Protein AF-A0A356ND55-F1 (afdb_monomer_lite)

Foldseek 3Di:
DQVLLVVLLVQQLVVLQVVLFKAKWDQDQQHTHFFPDDPHHHGPSDDGCCVVAPQKGKDWPWPGIWMQGSNSWTDHTWTKIWIDGPPDPWIKIWTQDPGRRDIDIATQDPVVRDGDHDPPDD

Secondary structure (DSSP, 8-state):
-HHHHHHHHHHHHHHHHHHT--EEEEEETTEEE--SS-SSPBPTT-EE-TTTSTTEEEEE---S-EEE-TTS-EEE--EEEEEEETT-SPPEEEEEETTTTEEEEEEEETTTTEEE--S---

Structure (mmCIF, N/CA/C/O backbone):
data_AF-A0A356ND55-F1
#
_entry.id   AF-A0A356ND55-F1
#
loop_
_atom_site.group_PDB
_atom_site.id
_atom_site.type_symbol
_atom_site.label_atom_id
_atom_site.label_alt_id
_atom_site.label_comp_id
_atom_site.label_asym_id
_atom_site.label_entity_id
_atom_site.label_seq_id
_atom_site.pdbx_PDB_ins_code
_atom_site.Cartn_x
_atom_site.Cartn_y
_atom_site.Cartn_z
_atom_site.occupancy
_atom_site.B_iso_or_equiv
_atom_site.auth_seq_id
_atom_site.auth_comp_id
_atom_site.auth_asym_id
_atom_site.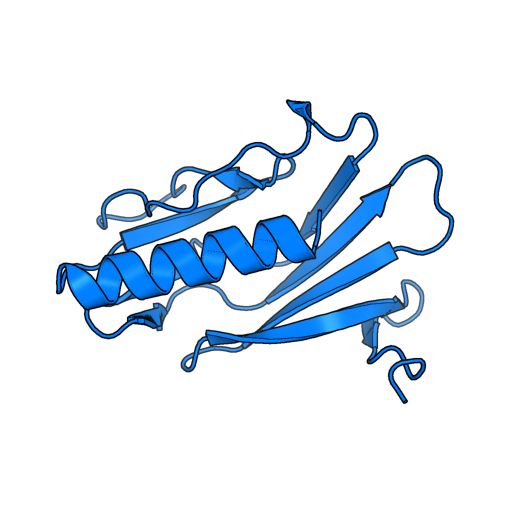auth_atom_id
_atom_site.pdbx_PDB_model_num
ATOM 1 N N . ALA A 1 1 ? -8.833 8.233 1.888 1.00 86.19 1 ALA A N 1
ATOM 2 C CA . ALA A 1 1 ? -7.604 7.495 2.247 1.00 86.19 1 ALA A CA 1
ATOM 3 C C . ALA A 1 1 ? -7.523 6.115 1.589 1.00 86.19 1 ALA A C 1
ATOM 5 O O . ALA A 1 1 ? -6.683 5.968 0.718 1.00 86.19 1 ALA A O 1
ATOM 6 N N . VAL A 1 2 ? -8.397 5.138 1.897 1.00 89.00 2 VAL A N 1
ATOM 7 C CA . VAL A 1 2 ? -8.351 3.793 1.258 1.00 89.00 2 VAL A CA 1
ATOM 8 C C . VAL A 1 2 ? -8.359 3.865 -0.270 1.00 89.00 2 VAL A C 1
ATOM 10 O O . VAL A 1 2 ? -7.497 3.290 -0.921 1.00 89.00 2 VAL A O 1
ATOM 13 N N . GLN A 1 3 ? -9.285 4.631 -0.846 1.00 88.94 3 GLN A N 1
ATOM 14 C CA . GLN A 1 3 ? -9.363 4.809 -2.298 1.00 88.94 3 GLN A CA 1
ATOM 15 C C . GLN A 1 3 ? -8.109 5.484 -2.878 1.00 88.94 3 GLN A C 1
ATOM 17 O O . GLN A 1 3 ? -7.694 5.164 -3.984 1.00 88.94 3 GLN A O 1
ATOM 22 N N . SER A 1 4 ? -7.471 6.379 -2.121 1.00 91.44 4 SER A N 1
ATOM 23 C CA . SER A 1 4 ? -6.226 7.047 -2.519 1.00 91.44 4 SER A CA 1
ATOM 24 C C . SER A 1 4 ? -5.038 6.082 -2.508 1.00 91.44 4 SER A C 1
ATOM 26 O O . SER A 1 4 ? -4.228 6.118 -3.427 1.00 91.44 4 SER A O 1
ATOM 28 N N . LEU A 1 5 ? -4.963 5.192 -1.510 1.00 91.62 5 LEU A N 1
ATOM 29 C CA . LEU A 1 5 ? -3.980 4.106 -1.475 1.00 91.62 5 LEU A CA 1
ATOM 30 C C . LEU A 1 5 ? -4.194 3.147 -2.647 1.00 91.62 5 LEU A C 1
ATOM 32 O O . LEU A 1 5 ? -3.243 2.823 -3.351 1.00 91.62 5 LEU A O 1
ATOM 36 N N . PHE A 1 6 ? -5.439 2.740 -2.905 1.00 90.69 6 PHE A N 1
ATOM 37 C CA . PHE A 1 6 ? -5.740 1.887 -4.052 1.00 90.69 6 PHE A CA 1
ATOM 38 C C . PHE A 1 6 ? -5.330 2.542 -5.371 1.00 90.69 6 PHE A C 1
ATOM 40 O O . PHE A 1 6 ? -4.650 1.932 -6.189 1.00 90.69 6 PHE A O 1
ATOM 47 N N . HIS A 1 7 ? -5.680 3.816 -5.544 1.00 92.38 7 HIS A N 1
ATOM 48 C CA . HIS A 1 7 ? -5.317 4.574 -6.729 1.00 92.38 7 HIS A CA 1
ATOM 49 C C . HIS A 1 7 ? -3.796 4.666 -6.921 1.00 92.38 7 HIS A C 1
ATOM 51 O O . HIS A 1 7 ? -3.317 4.432 -8.025 1.00 92.38 7 HIS A O 1
ATOM 57 N N . GLY A 1 8 ? -3.026 4.944 -5.862 1.00 93.38 8 GLY A N 1
ATOM 58 C CA . GLY A 1 8 ? -1.559 4.957 -5.934 1.00 93.38 8 GLY A CA 1
ATOM 59 C C . GLY A 1 8 ? -0.977 3.606 -6.363 1.00 93.38 8 GLY A C 1
ATOM 60 O O . GLY A 1 8 ? -0.057 3.555 -7.183 1.00 93.38 8 GLY A O 1
ATOM 61 N N . LEU A 1 9 ? -1.563 2.504 -5.892 1.00 92.25 9 LEU A N 1
ATOM 62 C CA . LEU A 1 9 ? -1.160 1.162 -6.302 1.00 92.25 9 LEU A CA 1
ATOM 63 C C . LEU A 1 9 ? -1.434 0.918 -7.798 1.00 92.25 9 LEU A C 1
ATOM 65 O O . LEU A 1 9 ? -0.541 0.490 -8.524 1.00 92.25 9 LEU A O 1
ATOM 69 N N . GLU A 1 10 ? -2.633 1.251 -8.283 1.00 92.81 10 GLU A N 1
ATOM 70 C CA . GLU A 1 10 ? -3.017 1.050 -9.690 1.00 92.81 10 GLU A CA 1
ATOM 71 C C . GLU A 1 10 ? -2.265 1.974 -10.661 1.00 92.81 10 GLU A C 1
ATOM 73 O O . GLU A 1 10 ? -1.891 1.555 -11.760 1.00 92.81 10 GLU A O 1
ATOM 78 N N . VAL A 1 11 ? -1.971 3.213 -10.253 1.00 95.31 11 VAL A N 1
ATOM 79 C CA . VAL A 1 11 ? -1.103 4.130 -11.013 1.00 95.31 11 VAL A CA 1
ATOM 80 C C . VAL A 1 11 ? 0.301 3.552 -11.145 1.00 95.31 11 VAL A C 1
ATOM 82 O O . VAL A 1 11 ? 0.889 3.591 -12.225 1.00 95.31 11 VAL A O 1
ATOM 85 N N . SER A 1 12 ? 0.837 2.990 -10.063 1.00 94.94 12 SER A N 1
ATOM 86 C CA . SER A 1 12 ? 2.156 2.354 -10.058 1.00 94.94 12 SER A CA 1
ATOM 87 C C . SER A 1 12 ? 2.180 1.111 -10.946 1.00 94.94 12 SER A C 1
ATOM 89 O O . SER A 1 12 ? 3.074 0.967 -11.780 1.00 94.94 12 SER A O 1
ATOM 91 N N . ARG A 1 13 ? 1.144 0.270 -10.845 1.00 93.50 13 ARG A N 1
ATOM 92 C CA . ARG A 1 13 ? 0.946 -0.915 -11.686 1.00 93.50 13 ARG A CA 1
ATOM 93 C C . ARG A 1 13 ? 0.922 -0.571 -13.170 1.00 93.50 13 ARG A C 1
ATOM 95 O O . ARG A 1 13 ? 1.679 -1.139 -13.956 1.00 93.50 13 ARG A O 1
ATOM 102 N N . SER A 1 14 ? 0.073 0.384 -13.535 1.00 94.62 14 SER A N 1
ATOM 103 C CA . SER A 1 14 ? -0.082 0.844 -14.914 1.00 94.62 14 SER A CA 1
ATOM 104 C C . SER A 1 14 ? 1.206 1.486 -15.430 1.00 94.62 14 SER A C 1
ATOM 106 O O . SER A 1 14 ? 1.606 1.241 -16.564 1.00 94.62 14 SER A O 1
ATOM 108 N N . GLY A 1 15 ? 1.893 2.265 -14.588 1.00 95.50 15 GLY A N 1
ATOM 109 C CA . GLY A 1 15 ? 3.164 2.902 -14.923 1.00 95.50 15 GLY A CA 1
ATOM 110 C C . GLY A 1 15 ? 4.297 1.906 -15.181 1.00 95.50 15 GLY A C 1
ATOM 111 O O . GLY A 1 15 ? 5.035 2.076 -16.152 1.00 95.50 15 GLY A O 1
ATOM 112 N N . ALA A 1 16 ? 4.423 0.864 -14.354 1.00 95.00 16 ALA A N 1
ATOM 113 C CA . ALA A 1 16 ? 5.412 -0.199 -14.535 1.00 95.00 16 ALA A CA 1
ATOM 114 C C . ALA A 1 16 ? 5.168 -0.976 -15.838 1.00 95.00 16 ALA A C 1
ATOM 116 O O . ALA A 1 16 ? 6.089 -1.146 -16.642 1.00 95.00 16 ALA A O 1
ATOM 117 N N . ALA A 1 17 ? 3.907 -1.354 -16.086 1.00 94.50 17 ALA A N 1
ATOM 118 C CA . ALA A 1 17 ? 3.495 -2.054 -17.300 1.00 94.50 17 ALA A CA 1
ATOM 119 C C . ALA A 1 17 ? 3.727 -1.217 -18.567 1.00 94.50 17 ALA A C 1
ATOM 121 O O . ALA A 1 17 ? 4.334 -1.691 -19.523 1.00 94.50 17 ALA A O 1
ATOM 122 N N . ALA A 1 18 ? 3.316 0.055 -18.559 1.00 95.06 18 ALA A N 1
ATOM 123 C CA . ALA A 1 18 ? 3.478 0.949 -19.705 1.00 95.06 18 ALA A CA 1
ATOM 124 C C . ALA A 1 18 ? 4.952 1.216 -20.052 1.00 95.06 18 ALA A C 1
ATOM 126 O O . ALA A 1 18 ? 5.294 1.382 -21.220 1.00 95.06 18 ALA A O 1
ATOM 127 N N . LYS A 1 19 ? 5.835 1.259 -19.046 1.00 95.25 19 LYS A N 1
ATOM 128 C CA . LYS A 1 19 ? 7.278 1.478 -19.238 1.00 95.25 19 LYS A CA 1
ATOM 129 C C . LYS A 1 19 ? 8.058 0.187 -19.490 1.00 95.25 19 LYS A C 1
ATOM 131 O O . LYS A 1 19 ? 9.241 0.275 -19.815 1.00 95.25 19 LYS A O 1
ATOM 136 N N . GLY A 1 20 ? 7.448 -0.982 -19.282 1.00 95.94 20 GLY A N 1
ATOM 137 C CA . GLY A 1 20 ? 8.139 -2.272 -19.291 1.00 95.94 20 GLY A CA 1
ATOM 138 C C . GLY A 1 20 ? 9.276 -2.347 -18.265 1.00 95.94 20 GLY A C 1
ATOM 139 O O . GLY A 1 20 ? 10.285 -3.003 -18.514 1.00 95.94 20 GLY A O 1
ATOM 140 N N . LYS A 1 21 ? 9.157 -1.637 -17.134 1.00 95.94 21 LYS A N 1
ATOM 141 C CA . LYS A 1 21 ? 10.198 -1.545 -16.097 1.00 95.94 21 LYS A CA 1
ATOM 142 C C . LYS A 1 21 ? 9.597 -1.783 -14.721 1.00 95.94 21 LYS A C 1
ATOM 144 O O . LYS A 1 21 ? 8.533 -1.249 -14.422 1.00 95.94 21 LYS A O 1
ATOM 149 N N . ALA A 1 22 ? 10.303 -2.553 -13.897 1.00 95.62 22 ALA A N 1
ATOM 150 C CA . ALA A 1 22 ? 9.903 -2.773 -12.517 1.00 95.62 22 ALA A CA 1
ATOM 151 C C . ALA A 1 22 ? 10.008 -1.484 -11.687 1.00 95.62 22 ALA A C 1
ATOM 153 O O . ALA A 1 22 ? 10.819 -0.604 -11.993 1.00 95.62 22 ALA A O 1
ATOM 154 N N . CYS A 1 23 ? 9.197 -1.387 -10.641 1.00 96.44 23 CYS A N 1
ATOM 155 C CA . CYS A 1 23 ? 9.293 -0.350 -9.622 1.00 96.44 23 CYS A CA 1
ATOM 156 C C . CYS A 1 23 ? 8.949 -0.924 -8.245 1.00 96.44 23 CYS A C 1
ATOM 158 O O . CYS A 1 23 ? 8.347 -1.994 -8.155 1.00 96.44 23 CYS A O 1
ATOM 160 N N . ALA A 1 24 ? 9.310 -0.216 -7.180 1.00 95.81 24 ALA A N 1
ATOM 161 C CA . ALA A 1 24 ? 8.957 -0.588 -5.818 1.00 95.81 24 ALA A CA 1
ATOM 162 C C . ALA A 1 24 ? 8.389 0.589 -5.020 1.00 95.81 24 ALA A C 1
ATOM 164 O O . ALA A 1 24 ? 8.610 1.761 -5.341 1.00 95.81 24 ALA A O 1
ATOM 165 N N . MET A 1 25 ? 7.630 0.258 -3.980 1.00 95.12 25 MET A N 1
ATOM 166 C CA . MET A 1 25 ? 7.052 1.216 -3.044 1.00 95.12 25 MET A CA 1
ATOM 167 C C . MET A 1 25 ? 6.852 0.577 -1.670 1.00 95.12 25 MET A C 1
ATOM 169 O O . MET A 1 25 ? 6.462 -0.588 -1.571 1.00 95.12 25 MET A O 1
ATOM 173 N N . ALA A 1 26 ? 7.064 1.356 -0.614 1.00 94.44 26 ALA A N 1
ATOM 174 C CA . ALA A 1 26 ? 6.787 0.935 0.752 1.00 94.44 26 ALA A CA 1
ATOM 175 C C . ALA A 1 26 ? 5.470 1.535 1.234 1.00 94.44 26 ALA A C 1
ATOM 177 O O . ALA A 1 26 ? 5.104 2.656 0.869 1.00 94.44 26 ALA A O 1
ATOM 178 N N . LEU A 1 27 ? 4.764 0.810 2.098 1.00 92.88 27 LEU A N 1
ATOM 179 C CA . LEU A 1 27 ? 3.655 1.397 2.832 1.00 92.88 27 LEU A CA 1
ATOM 180 C C . LEU A 1 27 ? 4.164 1.976 4.150 1.00 92.88 27 LEU A C 1
ATOM 182 O O . LEU A 1 27 ? 4.706 1.258 4.987 1.00 92.88 27 LEU A O 1
ATOM 186 N N . THR A 1 28 ? 3.943 3.268 4.345 1.00 92.44 28 THR A N 1
ATOM 187 C CA . THR A 1 28 ? 4.342 4.014 5.537 1.00 92.44 28 THR A CA 1
ATOM 188 C C . THR A 1 28 ? 3.103 4.459 6.326 1.00 92.44 28 THR A C 1
ATOM 190 O O . THR A 1 28 ? 1.977 4.400 5.817 1.00 92.44 28 THR A O 1
ATOM 193 N N . PRO A 1 29 ? 3.274 4.980 7.556 1.00 91.81 29 PRO A N 1
ATOM 194 C CA . PRO A 1 29 ? 2.174 5.597 8.297 1.00 91.81 29 PRO A CA 1
ATOM 195 C C . PRO A 1 29 ? 1.524 6.792 7.582 1.00 91.81 29 PRO A C 1
ATOM 197 O O . PRO A 1 29 ? 0.395 7.152 7.918 1.00 91.81 29 PRO A O 1
ATOM 200 N N . SER A 1 30 ? 2.209 7.408 6.608 1.00 91.56 30 SER A N 1
ATOM 201 C CA . SER A 1 30 ? 1.693 8.549 5.849 1.00 91.56 30 SER A CA 1
ATOM 202 C C . SER A 1 30 ? 1.051 8.176 4.511 1.00 91.56 30 SER A C 1
ATOM 204 O O . SER A 1 30 ? 0.261 8.954 3.973 1.00 91.56 30 SER A O 1
ATOM 206 N N . GLY A 1 31 ? 1.318 6.980 3.989 1.00 93.19 31 GLY A N 1
ATOM 207 C CA . GLY A 1 31 ? 0.758 6.492 2.735 1.00 93.19 31 GLY A CA 1
ATOM 208 C C . GLY A 1 31 ? 1.759 5.649 1.960 1.00 93.19 31 GLY A C 1
ATOM 209 O O . GLY A 1 31 ? 2.617 4.988 2.536 1.00 93.19 31 GLY A O 1
ATOM 210 N N . TRP A 1 32 ? 1.644 5.661 0.636 1.00 94.38 32 TRP A N 1
ATOM 211 C CA . TRP A 1 32 ? 2.660 5.054 -0.216 1.00 94.38 32 TRP A CA 1
ATOM 212 C C . TRP A 1 32 ? 3.895 5.945 -0.252 1.00 94.38 32 TRP A C 1
ATOM 214 O O . TRP A 1 32 ? 3.773 7.126 -0.580 1.00 94.38 32 TRP A O 1
ATOM 224 N N . GLY A 1 33 ? 5.049 5.368 0.071 1.00 94.75 33 GLY A N 1
ATOM 225 C CA . GLY A 1 33 ? 6.350 6.021 0.179 1.00 94.75 33 GLY A CA 1
ATOM 226 C C . GLY A 1 33 ? 7.428 5.345 -0.666 1.00 94.75 33 GLY A C 1
ATOM 227 O O . GLY A 1 33 ? 7.203 4.302 -1.289 1.00 94.75 33 GLY A O 1
ATOM 228 N N . GLU A 1 34 ? 8.612 5.953 -0.668 1.00 94.81 34 GLU A N 1
ATOM 229 C CA . GLU A 1 34 ? 9.812 5.355 -1.257 1.00 94.81 34 GLU A CA 1
ATOM 230 C C . GLU A 1 34 ? 10.066 3.947 -0.687 1.00 94.81 34 GLU A C 1
ATOM 232 O O . GLU A 1 34 ? 9.754 3.704 0.482 1.00 94.81 34 GLU A O 1
ATOM 237 N N . PRO A 1 35 ? 10.577 3.011 -1.506 1.00 94.38 35 PRO A N 1
ATOM 238 C CA . PRO A 1 35 ? 10.929 1.675 -1.037 1.00 94.38 35 PRO A CA 1
ATOM 239 C C . PRO A 1 35 ? 11.985 1.734 0.074 1.00 94.38 35 PRO A C 1
ATOM 241 O O . PRO A 1 35 ? 12.884 2.574 0.037 1.00 94.38 35 PRO A O 1
ATOM 244 N N . LEU A 1 36 ? 11.874 0.839 1.055 1.00 90.00 36 LEU A N 1
ATOM 245 C CA . LEU A 1 36 ? 12.809 0.749 2.177 1.00 90.00 36 LEU A CA 1
ATOM 246 C C . LEU A 1 36 ? 14.092 0.005 1.795 1.00 90.00 36 LEU A C 1
ATOM 248 O O . LEU A 1 36 ? 15.172 0.392 2.234 1.00 90.00 36 LEU A O 1
ATOM 252 N N . ASP A 1 37 ? 13.969 -1.066 1.012 1.00 87.81 37 ASP A N 1
ATOM 253 C CA . ASP A 1 37 ? 15.071 -1.956 0.646 1.00 87.81 37 ASP A CA 1
ATOM 254 C C . ASP A 1 37 ? 14.757 -2.670 -0.678 1.00 87.81 37 ASP A C 1
ATOM 256 O O . ASP A 1 37 ? 14.396 -3.848 -0.723 1.00 87.81 37 ASP A O 1
ATOM 260 N N . SER A 1 38 ? 14.856 -1.927 -1.783 1.00 89.88 38 SER A N 1
ATOM 261 C CA . SER A 1 38 ? 14.672 -2.467 -3.130 1.00 89.88 38 SER A CA 1
ATOM 262 C C . SER A 1 38 ? 15.661 -1.854 -4.119 1.00 89.88 38 SER A C 1
ATOM 264 O O . SER A 1 38 ? 15.907 -0.649 -4.126 1.00 89.88 38 SER A O 1
ATOM 266 N N . ALA A 1 39 ? 16.165 -2.690 -5.029 1.00 90.19 39 ALA A N 1
ATOM 267 C CA . ALA A 1 39 ? 16.983 -2.259 -6.164 1.00 90.19 39 ALA A CA 1
ATOM 268 C C . ALA A 1 39 ? 16.155 -1.641 -7.311 1.00 90.19 39 ALA A C 1
ATOM 270 O O . ALA A 1 39 ? 16.709 -1.004 -8.209 1.00 90.19 39 ALA A O 1
ATOM 271 N N . SER A 1 40 ? 14.835 -1.846 -7.309 1.00 93.12 40 SER A N 1
ATOM 272 C CA . SER A 1 40 ? 13.920 -1.246 -8.282 1.00 93.12 40 SER A CA 1
ATOM 273 C C . SER A 1 40 ? 13.669 0.233 -7.965 1.00 93.12 40 SER A C 1
ATOM 275 O O . SER A 1 40 ? 13.584 0.598 -6.791 1.00 93.12 40 SER A O 1
ATOM 277 N N . PRO A 1 41 ? 13.489 1.090 -8.987 1.00 94.88 41 PRO A N 1
ATOM 278 C CA . PRO A 1 41 ? 13.199 2.506 -8.782 1.00 94.88 41 PRO A CA 1
ATOM 279 C C . PRO A 1 41 ? 11.847 2.721 -8.093 1.00 94.88 41 PRO A C 1
ATOM 281 O O . PRO A 1 41 ? 10.941 1.894 -8.198 1.00 94.88 41 PRO A O 1
ATOM 284 N N . THR A 1 42 ? 11.677 3.880 -7.459 1.00 96.56 42 THR A N 1
ATOM 285 C CA . THR A 1 42 ? 10.414 4.283 -6.832 1.00 96.56 42 THR A CA 1
ATOM 286 C C . THR A 1 42 ? 9.258 4.305 -7.837 1.00 96.56 42 THR A C 1
ATOM 288 O O . THR A 1 42 ? 9.376 4.834 -8.948 1.00 96.56 42 THR A O 1
ATOM 291 N N . CYS A 1 43 ? 8.116 3.737 -7.449 1.00 96.25 43 CYS A N 1
ATOM 292 C CA . CYS A 1 43 ? 6.908 3.754 -8.267 1.00 96.25 43 CYS A CA 1
ATOM 293 C C . CYS A 1 43 ? 6.293 5.158 -8.415 1.00 96.25 43 CYS A C 1
ATOM 295 O O . CYS A 1 43 ? 6.493 6.047 -7.599 1.00 96.25 43 CYS A O 1
ATOM 297 N N . SER A 1 44 ? 5.480 5.375 -9.451 1.00 92.69 44 SER A N 1
ATOM 298 C CA . SER A 1 44 ? 4.868 6.687 -9.723 1.00 92.69 44 SER A CA 1
ATOM 299 C C . SER A 1 44 ? 3.687 7.052 -8.817 1.00 92.69 44 SER A C 1
ATOM 301 O O . SER A 1 44 ? 3.261 8.202 -8.821 1.00 92.69 44 SER A O 1
ATOM 303 N N . GLY A 1 45 ? 3.123 6.099 -8.073 1.00 92.19 45 GLY A N 1
ATOM 304 C CA . GLY A 1 45 ? 1.944 6.311 -7.229 1.00 92.19 45 GLY A CA 1
ATOM 305 C C . GLY A 1 45 ? 2.234 6.651 -5.766 1.00 92.19 45 GLY A C 1
ATOM 306 O O . GLY A 1 45 ? 1.358 6.439 -4.926 1.00 92.19 45 GLY A O 1
ATOM 307 N N . ILE A 1 46 ? 3.437 7.143 -5.451 1.00 93.50 46 ILE A N 1
ATOM 308 C CA . ILE A 1 46 ? 3.792 7.640 -4.113 1.00 93.50 46 ILE A CA 1
ATOM 309 C C . ILE A 1 46 ? 2.945 8.859 -3.767 1.00 93.50 46 ILE A C 1
ATOM 311 O O . ILE A 1 46 ? 2.781 9.770 -4.582 1.00 93.50 46 ILE A O 1
ATOM 315 N N . ARG A 1 47 ? 2.405 8.884 -2.545 1.00 92.38 47 ARG A N 1
ATOM 316 C CA . ARG A 1 47 ? 1.612 10.010 -2.057 1.00 92.38 47 ARG A CA 1
ATOM 317 C C . ARG A 1 47 ? 1.497 10.001 -0.539 1.00 92.38 47 ARG A C 1
ATOM 319 O O . ARG A 1 47 ? 0.974 9.048 0.038 1.00 92.38 47 ARG A O 1
ATOM 326 N N . ASP A 1 48 ? 1.867 11.124 0.068 1.00 91.06 48 ASP A N 1
ATOM 327 C CA . ASP A 1 48 ? 1.538 11.428 1.458 1.00 91.06 48 ASP A CA 1
ATOM 328 C C . ASP A 1 48 ? 0.057 11.824 1.567 1.00 91.06 48 ASP A C 1
ATOM 330 O O . ASP A 1 48 ? -0.414 12.772 0.929 1.00 91.06 48 ASP A O 1
ATOM 334 N N . LEU A 1 49 ? -0.699 11.062 2.352 1.00 89.88 49 LEU A N 1
ATOM 335 C CA . LEU A 1 49 ? -2.121 11.278 2.591 1.00 89.88 49 LEU A CA 1
ATOM 336 C C . LEU A 1 49 ? -2.391 12.107 3.850 1.00 89.88 49 LEU A C 1
ATOM 338 O O . LEU A 1 49 ? -3.475 12.684 3.962 1.00 89.88 49 LEU A O 1
ATOM 342 N N . THR A 1 50 ? -1.429 12.207 4.770 1.00 86.19 50 THR A N 1
ATOM 343 C CA . THR A 1 50 ? -1.586 12.907 6.056 1.00 86.19 50 THR A CA 1
ATOM 344 C C . THR A 1 50 ? -1.694 14.414 5.876 1.00 86.19 50 THR A C 1
ATOM 346 O O . THR A 1 50 ? -2.485 15.052 6.568 1.00 86.19 50 THR A O 1
ATOM 349 N N . ALA A 1 51 ? -1.016 14.966 4.865 1.00 84.25 51 ALA A N 1
ATOM 350 C CA . ALA A 1 51 ? -1.122 16.376 4.493 1.00 84.25 51 ALA A CA 1
ATOM 351 C C . ALA A 1 51 ? -2.558 16.794 4.119 1.00 84.25 51 ALA A C 1
ATOM 353 O O . ALA A 1 51 ? -2.962 17.931 4.345 1.00 84.25 51 ALA A O 1
ATOM 354 N N . THR A 1 52 ? -3.343 15.869 3.558 1.00 82.75 52 THR A N 1
ATOM 355 C CA . THR A 1 52 ? -4.726 16.126 3.114 1.00 82.75 52 THR A CA 1
ATOM 356 C C . THR A 1 52 ? -5.796 15.576 4.056 1.00 82.75 52 THR A C 1
ATOM 358 O O . THR A 1 52 ? -6.977 15.855 3.864 1.00 82.75 52 THR A O 1
ATOM 361 N N . ALA A 1 53 ? -5.406 14.781 5.054 1.00 85.00 53 ALA A N 1
ATOM 362 C CA . ALA A 1 53 ? -6.313 14.142 6.003 1.00 85.00 53 ALA A CA 1
ATOM 363 C C . ALA A 1 53 ? -5.694 14.127 7.415 1.00 85.00 53 ALA A C 1
ATOM 365 O O . ALA A 1 53 ? -5.166 13.100 7.855 1.00 85.00 53 ALA A O 1
ATOM 366 N N . PRO A 1 54 ? -5.742 15.259 8.141 1.00 85.75 54 PRO A N 1
ATOM 367 C CA . PRO A 1 54 ? -5.234 15.339 9.507 1.00 85.75 54 PRO A CA 1
ATOM 368 C C . PRO A 1 54 ? -5.972 14.362 10.428 1.00 85.75 54 PRO A C 1
ATOM 370 O O . PRO A 1 54 ? -7.194 14.380 10.488 1.00 85.75 54 PRO A O 1
ATOM 373 N N . GLY A 1 55 ? -5.242 13.535 11.181 1.00 88.56 55 GLY A N 1
ATOM 374 C CA . GLY A 1 55 ? -5.841 12.510 12.048 1.00 88.56 55 GLY A CA 1
ATOM 375 C C . GLY A 1 55 ? -6.059 11.152 11.374 1.00 88.56 55 GLY A C 1
ATOM 376 O O . GLY A 1 55 ? -6.581 10.238 12.018 1.00 88.56 55 GLY A O 1
ATOM 377 N N . LEU A 1 56 ? -5.632 10.999 10.115 1.00 92.88 56 LEU A N 1
ATOM 378 C CA . LEU A 1 56 ? -5.496 9.709 9.445 1.00 92.88 56 LEU A CA 1
ATOM 379 C C . LEU A 1 56 ? -4.469 8.828 10.170 1.00 92.88 56 LEU A C 1
ATOM 381 O O . LEU A 1 56 ? -3.384 9.284 10.523 1.00 92.88 56 LEU A O 1
ATOM 385 N N . ARG A 1 57 ? -4.805 7.550 10.351 1.00 93.44 57 ARG A N 1
ATOM 386 C CA . ARG A 1 57 ? -3.890 6.517 10.840 1.00 93.44 57 ARG A CA 1
ATOM 387 C C . ARG A 1 57 ? -3.836 5.385 9.830 1.00 93.44 57 ARG A C 1
ATOM 389 O O . ARG A 1 57 ? -4.877 4.849 9.455 1.00 93.44 57 ARG A O 1
ATOM 396 N N . ILE A 1 58 ? -2.630 5.032 9.406 1.00 93.62 58 ILE A N 1
ATOM 397 C CA . ILE A 1 58 ? -2.380 3.897 8.522 1.00 93.62 58 ILE A CA 1
ATOM 398 C C . ILE A 1 58 ? -1.497 2.919 9.283 1.00 93.62 58 ILE A C 1
ATOM 400 O O . ILE A 1 58 ? -0.426 3.290 9.763 1.00 93.62 58 ILE A O 1
ATOM 404 N N . THR A 1 59 ? -1.950 1.678 9.406 1.00 92.81 59 THR A N 1
ATOM 405 C CA . THR A 1 59 ? -1.168 0.580 9.979 1.00 92.81 59 THR A CA 1
ATOM 406 C C . THR A 1 59 ? -1.169 -0.597 9.016 1.00 92.81 59 THR A C 1
ATOM 408 O O . THR A 1 59 ? -2.045 -0.732 8.161 1.00 92.81 59 THR A O 1
ATOM 411 N N . THR A 1 60 ? -0.143 -1.436 9.096 1.00 91.19 60 THR A N 1
ATOM 412 C CA . THR A 1 60 ? 0.016 -2.570 8.189 1.00 91.19 60 THR A CA 1
ATOM 413 C C . THR A 1 60 ? 0.807 -3.684 8.849 1.00 91.19 60 THR A C 1
ATOM 415 O O . THR A 1 60 ? 1.640 -3.430 9.716 1.00 91.19 60 THR A O 1
ATOM 41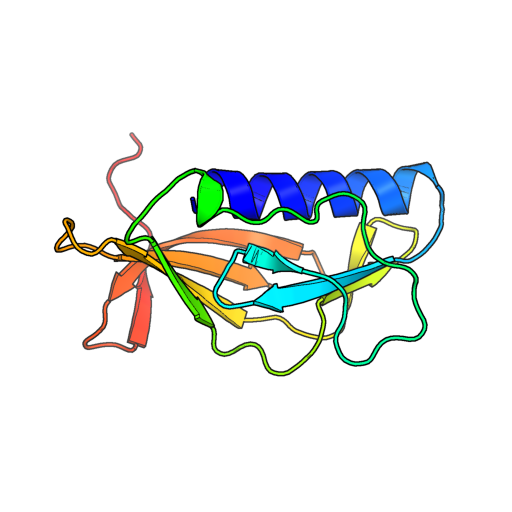8 N N . ASN A 1 61 ? 0.552 -4.918 8.423 1.00 90.12 61 ASN A N 1
ATOM 419 C CA . ASN A 1 61 ? 1.387 -6.070 8.758 1.00 90.12 61 ASN A CA 1
ATOM 420 C C . ASN A 1 61 ? 2.407 -6.409 7.656 1.00 90.12 61 ASN A C 1
ATOM 422 O O . ASN A 1 61 ? 3.052 -7.454 7.714 1.00 90.12 61 ASN A O 1
ATOM 426 N N . MET A 1 62 ? 2.530 -5.558 6.637 1.00 88.62 62 MET A N 1
ATOM 427 C CA . MET A 1 62 ? 3.508 -5.726 5.568 1.00 88.62 62 MET A CA 1
ATOM 428 C C . MET A 1 62 ? 4.909 -5.428 6.097 1.00 88.62 62 MET A C 1
ATOM 430 O O . MET A 1 62 ? 5.149 -4.375 6.680 1.00 88.62 62 MET A O 1
ATOM 434 N N . THR A 1 63 ? 5.831 -6.362 5.883 1.00 85.12 63 THR A N 1
ATOM 435 C CA . THR A 1 63 ? 7.210 -6.287 6.393 1.00 85.12 63 THR A CA 1
ATOM 436 C C . THR A 1 63 ? 8.253 -6.032 5.309 1.00 85.12 63 THR A C 1
ATOM 438 O O . THR A 1 63 ? 9.435 -5.933 5.619 1.00 85.12 63 THR A O 1
ATOM 441 N N . ARG A 1 64 ? 7.840 -5.966 4.039 1.00 88.88 64 ARG A N 1
ATOM 442 C CA . ARG A 1 64 ? 8.717 -5.724 2.886 1.00 88.88 64 ARG A CA 1
ATOM 443 C C . ARG A 1 64 ? 8.069 -4.733 1.930 1.00 88.88 64 ARG A C 1
ATOM 445 O O . ARG A 1 64 ? 6.874 -4.449 2.045 1.00 88.88 64 ARG A O 1
ATOM 452 N N . ASP A 1 65 ? 8.851 -4.273 0.967 1.00 92.56 65 ASP A N 1
ATOM 453 C CA . ASP A 1 65 ? 8.360 -3.439 -0.119 1.00 92.56 65 ASP A CA 1
ATOM 454 C C . ASP A 1 65 ? 7.392 -4.207 -1.026 1.00 92.56 65 ASP A C 1
ATOM 456 O O . ASP A 1 65 ? 7.441 -5.437 -1.176 1.00 92.56 65 ASP A O 1
ATOM 460 N N . VAL A 1 66 ? 6.485 -3.449 -1.636 1.00 92.38 66 VAL A N 1
ATOM 461 C CA . VAL A 1 66 ? 5.681 -3.914 -2.757 1.00 92.38 66 VAL A CA 1
ATOM 462 C C . VAL A 1 66 ? 6.497 -3.692 -4.012 1.00 92.38 66 VAL A C 1
ATOM 464 O O . VAL A 1 66 ? 6.713 -2.553 -4.425 1.00 92.38 66 VAL A O 1
ATOM 467 N N . GLU A 1 67 ? 6.925 -4.782 -4.631 1.00 93.81 67 GLU A N 1
ATOM 468 C CA . GLU A 1 67 ? 7.565 -4.739 -5.934 1.00 93.81 67 GLU A CA 1
ATOM 469 C C . GLU A 1 67 ? 6.524 -4.972 -7.020 1.00 93.81 67 GLU A C 1
ATOM 471 O O . GLU A 1 67 ? 5.668 -5.852 -6.923 1.00 93.81 67 GLU A O 1
ATOM 476 N N . ILE A 1 68 ? 6.600 -4.175 -8.075 1.00 93.94 68 ILE A N 1
ATOM 477 C CA . ILE A 1 68 ? 5.738 -4.272 -9.240 1.00 93.94 68 ILE A CA 1
ATOM 478 C C . ILE A 1 68 ? 6.637 -4.541 -10.435 1.00 93.94 68 ILE A C 1
ATOM 480 O O . ILE A 1 68 ? 7.442 -3.698 -10.825 1.00 93.94 68 ILE A O 1
ATOM 484 N N . GLY A 1 69 ? 6.498 -5.725 -11.019 1.00 93.75 69 GLY A N 1
ATOM 485 C CA . GLY A 1 69 ? 7.258 -6.138 -12.188 1.00 93.75 69 GLY A CA 1
ATOM 486 C C . GLY A 1 69 ? 6.854 -5.394 -13.469 1.00 93.75 69 GLY A C 1
ATOM 487 O O . GLY A 1 69 ? 5.823 -4.719 -13.520 1.00 93.75 69 GLY A O 1
ATOM 488 N N . PRO A 1 70 ? 7.614 -5.581 -14.562 1.00 94.38 70 PRO A N 1
ATOM 489 C CA . PRO A 1 70 ? 7.380 -4.906 -15.843 1.00 94.38 70 PRO A CA 1
ATOM 490 C C . PRO A 1 70 ? 6.064 -5.306 -16.528 1.00 94.38 70 PRO A C 1
ATOM 492 O O . PRO A 1 70 ? 5.656 -4.662 -17.485 1.00 94.38 70 PRO A O 1
ATOM 495 N N . THR A 1 71 ? 5.394 -6.361 -16.060 1.00 91.19 71 THR A N 1
ATOM 496 C CA . THR A 1 71 ? 4.065 -6.796 -16.523 1.00 91.19 71 THR A CA 1
ATOM 497 C C . THR A 1 71 ? 2.929 -6.309 -15.617 1.00 91.19 71 THR A C 1
ATOM 499 O O . THR A 1 71 ? 1.772 -6.657 -15.839 1.00 91.19 71 THR A O 1
ATOM 502 N N . GLY A 1 72 ? 3.237 -5.533 -14.571 1.00 89.94 72 GLY A N 1
ATOM 503 C CA . GLY A 1 72 ? 2.260 -5.110 -13.565 1.00 89.94 72 GLY A CA 1
ATOM 504 C C . GLY A 1 72 ? 1.847 -6.224 -12.597 1.00 89.94 72 GLY A C 1
ATOM 505 O O . GLY A 1 72 ? 0.778 -6.142 -11.989 1.00 89.94 72 GLY A O 1
ATOM 506 N N . LEU A 1 73 ? 2.650 -7.286 -12.484 1.00 90.62 73 LEU A N 1
ATOM 507 C CA . LEU A 1 73 ? 2.504 -8.306 -11.445 1.00 90.62 73 LEU A CA 1
ATOM 508 C C . LEU A 1 73 ? 3.196 -7.856 -10.166 1.00 90.62 73 LEU A C 1
ATOM 510 O O . LEU A 1 73 ? 4.236 -7.205 -10.220 1.00 90.62 73 LEU A O 1
ATOM 514 N N . PHE A 1 74 ? 2.623 -8.235 -9.031 1.00 89.94 74 PHE A N 1
ATOM 515 C CA . PHE A 1 74 ? 3.138 -7.856 -7.727 1.00 89.94 74 PHE A CA 1
ATOM 516 C C . PHE A 1 74 ? 4.016 -8.975 -7.161 1.00 89.94 74 PHE A C 1
ATOM 518 O O . PHE A 1 74 ? 3.653 -10.154 -7.211 1.00 89.94 74 PHE A O 1
ATOM 525 N N . SER A 1 75 ? 5.150 -8.599 -6.583 1.00 87.69 75 SER A N 1
ATOM 526 C CA . SER A 1 75 ? 6.075 -9.447 -5.830 1.00 87.69 75 SER A CA 1
ATOM 527 C C . SER A 1 75 ? 6.458 -8.770 -4.507 1.00 87.69 75 SER A C 1
ATOM 529 O O . SER A 1 75 ? 6.079 -7.632 -4.233 1.00 87.69 75 SER A O 1
ATOM 531 N N . GLY A 1 76 ? 7.160 -9.493 -3.631 1.00 81.50 76 GLY A N 1
ATOM 532 C CA . GLY A 1 76 ? 7.584 -8.953 -2.335 1.00 81.50 76 GLY A CA 1
ATOM 533 C C . GLY A 1 76 ? 6.538 -9.135 -1.230 1.00 81.50 76 GLY A C 1
ATOM 534 O O . GLY A 1 76 ? 6.311 -10.266 -0.781 1.00 81.50 76 GLY A O 1
ATOM 535 N N . ALA A 1 77 ? 5.963 -8.040 -0.722 1.00 77.12 77 ALA A N 1
ATOM 536 C CA . ALA A 1 77 ? 4.973 -8.060 0.360 1.00 77.12 77 ALA A CA 1
ATOM 537 C C . ALA A 1 77 ? 3.517 -8.039 -0.129 1.00 77.12 77 ALA A C 1
ATOM 539 O O . ALA A 1 77 ? 3.094 -7.165 -0.880 1.00 77.12 77 ALA A O 1
ATOM 540 N N . GLY A 1 78 ? 2.726 -8.978 0.390 1.00 83.19 78 GLY A N 1
ATOM 541 C CA . GLY A 1 78 ? 1.271 -8.880 0.471 1.00 83.19 78 GLY A CA 1
ATOM 542 C C . GLY A 1 78 ? 0.868 -8.741 1.935 1.00 83.19 78 GLY A C 1
ATOM 543 O O . GLY A 1 78 ? 1.611 -9.157 2.825 1.00 83.19 78 GLY A O 1
ATOM 544 N N . GLY A 1 79 ? -0.293 -8.158 2.201 1.00 89.44 79 GLY A N 1
ATOM 545 C CA . GLY A 1 79 ? -0.727 -7.942 3.575 1.00 89.44 79 GLY A CA 1
ATOM 546 C C . GLY A 1 79 ? -2.017 -7.154 3.691 1.00 89.44 79 GLY A C 1
ATOM 547 O O . GLY A 1 79 ? -2.672 -6.838 2.694 1.00 89.44 79 GLY A O 1
ATOM 548 N N . THR A 1 80 ? -2.369 -6.861 4.936 1.00 90.88 80 THR A N 1
ATOM 549 C CA . THR A 1 80 ? -3.532 -6.065 5.307 1.00 90.88 80 THR A CA 1
ATOM 550 C C . THR A 1 80 ? -3.068 -4.691 5.742 1.00 90.88 80 THR A C 1
ATOM 552 O O . THR A 1 80 ? -2.251 -4.548 6.647 1.00 90.88 80 THR A O 1
ATOM 555 N N . VAL A 1 81 ? -3.662 -3.688 5.120 1.00 92.19 81 VAL A N 1
ATOM 556 C CA . VAL A 1 81 ? -3.521 -2.281 5.447 1.00 92.19 81 VAL A CA 1
ATOM 557 C C . VAL A 1 81 ? -4.794 -1.848 6.142 1.00 92.19 81 VAL A C 1
ATOM 55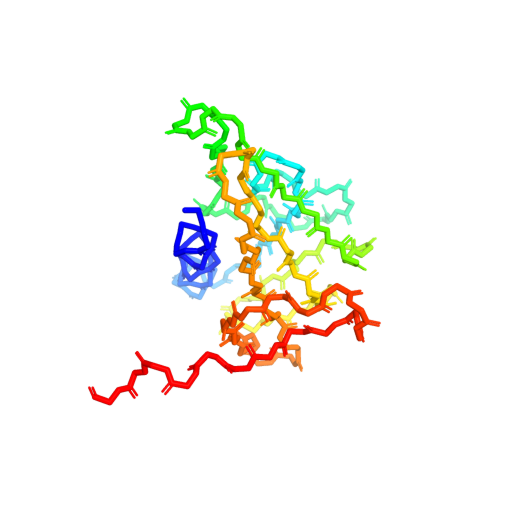9 O O . VAL A 1 81 ? -5.886 -2.026 5.602 1.00 92.19 81 VAL A O 1
ATOM 562 N N . VAL A 1 82 ? -4.665 -1.284 7.330 1.00 93.81 82 VAL A N 1
ATOM 563 C CA . VAL A 1 82 ? -5.774 -0.737 8.102 1.00 93.81 82 VAL A CA 1
ATOM 564 C C . VAL A 1 82 ? -5.681 0.776 8.050 1.00 93.81 82 VAL A C 1
ATOM 566 O O . VAL A 1 82 ? -4.615 1.370 8.205 1.00 93.81 82 VAL A O 1
ATOM 569 N N . VAL A 1 83 ? -6.816 1.399 7.776 1.00 93.38 83 VAL A N 1
ATOM 570 C CA . VAL A 1 83 ? -6.963 2.833 7.598 1.00 93.38 83 VAL A CA 1
ATOM 571 C C . VAL A 1 83 ? -8.041 3.313 8.554 1.00 93.38 83 VAL A C 1
ATOM 573 O O . VAL A 1 83 ? -9.236 3.102 8.329 1.00 93.38 83 VAL A O 1
ATOM 576 N N . GLY A 1 84 ? -7.601 3.968 9.618 1.00 93.00 84 GLY A N 1
ATOM 577 C CA . GLY A 1 84 ? -8.447 4.588 10.626 1.00 93.00 84 GLY A CA 1
ATOM 578 C C . GLY A 1 84 ? -8.383 6.110 10.559 1.00 93.00 84 GLY A C 1
ATOM 579 O O . GLY A 1 84 ? -7.514 6.700 9.918 1.00 93.00 84 GLY A O 1
ATOM 580 N N . HIS A 1 85 ? -9.303 6.765 11.253 1.00 92.44 85 HIS A N 1
ATOM 581 C CA . HIS A 1 85 ? -9.281 8.210 11.449 1.00 92.44 85 HIS A CA 1
ATOM 582 C C . HIS A 1 85 ? -9.639 8.517 12.898 1.00 92.44 85 HIS A C 1
ATOM 584 O O . HIS A 1 85 ? -10.480 7.828 13.469 1.00 92.44 85 HIS A O 1
ATOM 590 N N . ARG A 1 86 ? -9.028 9.542 13.500 1.00 90.44 86 ARG A N 1
ATOM 591 C CA . ARG A 1 86 ? -9.269 9.877 14.917 1.00 90.44 86 ARG A CA 1
ATOM 592 C C . ARG A 1 86 ? -10.748 10.139 15.237 1.00 90.44 86 ARG A C 1
ATOM 594 O O . ARG A 1 86 ? -11.188 9.815 16.330 1.00 90.44 86 ARG A O 1
ATOM 601 N N . ASP A 1 87 ? -11.480 10.691 14.271 1.00 89.38 87 ASP A N 1
ATOM 602 C CA . ASP A 1 87 ? -12.883 11.098 14.421 1.00 89.38 87 ASP A CA 1
ATOM 603 C C . ASP A 1 87 ? -13.877 9.997 13.996 1.00 89.38 87 ASP A C 1
ATOM 605 O O . ASP A 1 87 ? -15.083 10.228 13.970 1.00 89.38 87 ASP A O 1
ATOM 609 N N . LEU A 1 88 ? -13.391 8.805 13.626 1.00 87.88 88 LEU A N 1
ATOM 610 C CA . LEU A 1 88 ? -14.224 7.682 13.194 1.00 87.88 88 LEU A CA 1
ATOM 611 C C . LEU A 1 88 ? -14.055 6.489 14.133 1.00 87.88 88 LEU A C 1
ATOM 613 O O . LEU A 1 88 ? -12.949 6.142 14.536 1.00 87.88 88 LEU A O 1
ATOM 617 N N . THR A 1 89 ? -15.170 5.825 14.430 1.00 85.06 89 THR A N 1
ATOM 618 C CA . THR A 1 89 ? -15.199 4.595 15.234 1.00 85.06 89 THR A CA 1
ATOM 619 C C . THR A 1 89 ? -14.939 3.339 14.408 1.00 85.06 89 THR A C 1
ATOM 621 O O . THR A 1 89 ? -14.545 2.317 14.955 1.00 85.06 89 THR A O 1
ATOM 624 N N . MET A 1 90 ? -15.158 3.408 13.092 1.00 87.31 90 MET A N 1
ATOM 625 C CA . MET A 1 90 ? -14.905 2.309 12.166 1.00 87.31 90 MET A CA 1
ATOM 626 C C . MET A 1 90 ? -13.612 2.532 11.393 1.00 87.31 90 MET A C 1
ATOM 628 O O . MET A 1 90 ? -13.418 3.572 10.760 1.00 87.31 90 MET A O 1
ATOM 632 N N . GLU A 1 91 ? -12.778 1.499 11.368 1.00 92.62 91 GLU A N 1
ATOM 633 C CA . GLU A 1 91 ? -11.582 1.439 10.540 1.00 92.62 91 GLU A CA 1
ATOM 634 C C . GLU A 1 91 ? -11.878 0.660 9.258 1.00 92.62 91 GLU A C 1
ATOM 636 O O . GLU A 1 91 ? -12.607 -0.337 9.238 1.00 92.62 91 GLU A O 1
ATOM 641 N N . ARG A 1 92 ? -11.333 1.134 8.143 1.00 92.94 92 ARG A N 1
ATOM 642 C CA . ARG A 1 92 ? -11.417 0.437 6.861 1.00 92.94 92 ARG A CA 1
ATOM 643 C C . ARG A 1 92 ? -10.147 -0.363 6.647 1.00 92.94 92 ARG A C 1
ATOM 645 O O . ARG A 1 92 ? -9.098 -0.030 7.184 1.00 92.94 92 ARG A O 1
ATOM 652 N N . CYS A 1 93 ? -10.227 -1.392 5.825 1.00 92.50 93 CYS A N 1
ATOM 653 C CA . CYS A 1 93 ? -9.071 -2.202 5.479 1.00 92.50 93 CYS A CA 1
ATOM 654 C C . CYS A 1 93 ? -8.940 -2.391 3.974 1.00 92.50 93 CYS A C 1
ATOM 656 O O . CYS A 1 93 ? -9.903 -2.267 3.212 1.00 92.50 93 CYS A O 1
ATOM 658 N N . PHE A 1 94 ? -7.715 -2.692 3.576 1.00 89.00 94 PHE A N 1
ATOM 659 C CA . PHE A 1 94 ? -7.274 -2.892 2.213 1.00 89.00 94 PHE A CA 1
ATOM 660 C C . PHE A 1 94 ? -6.273 -4.047 2.207 1.00 89.00 94 PHE A C 1
ATOM 662 O O . PHE A 1 94 ? -5.256 -3.986 2.888 1.00 89.00 94 PHE A O 1
ATOM 669 N N . VAL A 1 95 ? -6.575 -5.124 1.488 1.00 89.44 95 VAL A N 1
ATOM 670 C CA . VAL A 1 95 ? -5.737 -6.328 1.436 1.00 89.44 95 VAL A CA 1
ATOM 671 C C . VAL A 1 95 ? -5.120 -6.448 0.056 1.00 89.44 95 VAL A C 1
ATOM 673 O O . VAL A 1 95 ? -5.855 -6.469 -0.930 1.00 89.44 95 VAL A O 1
ATOM 676 N N . ILE A 1 96 ? -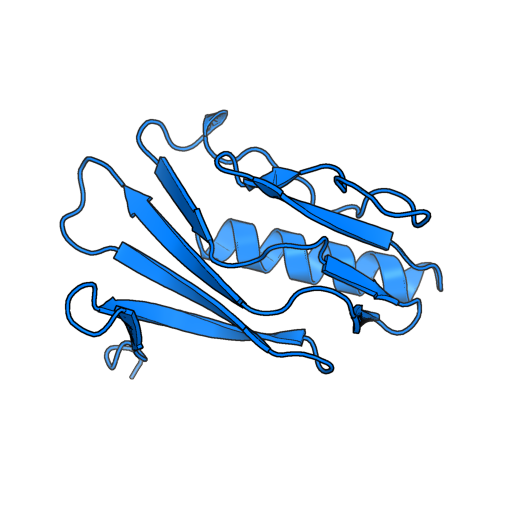3.795 -6.576 0.001 1.00 88.94 96 ILE A N 1
ATOM 677 C CA . ILE A 1 96 ? -3.045 -6.853 -1.228 1.00 88.94 96 ILE A CA 1
ATOM 678 C C . ILE A 1 96 ? -2.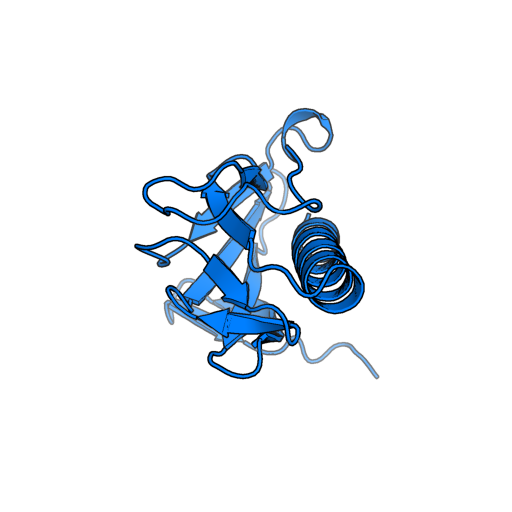745 -8.346 -1.280 1.00 88.94 96 ILE A C 1
ATOM 680 O O . ILE A 1 96 ? -1.951 -8.856 -0.485 1.00 88.94 96 ILE A O 1
ATOM 684 N N . ALA A 1 97 ? -3.371 -9.045 -2.224 1.00 83.75 97 ALA A N 1
ATOM 685 C CA . ALA A 1 97 ? -3.098 -10.450 -2.489 1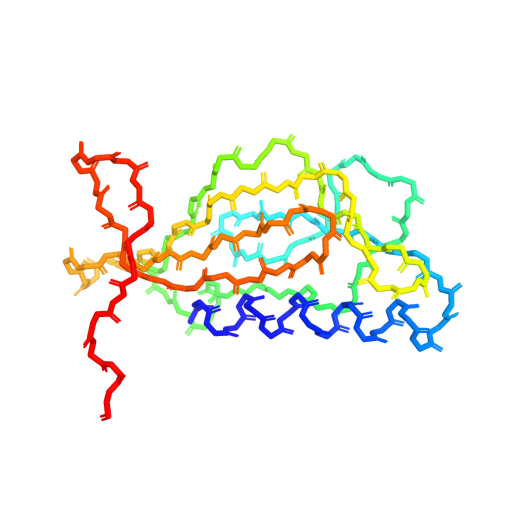.00 83.75 97 ALA A CA 1
ATOM 686 C C . ALA A 1 97 ? -2.068 -10.608 -3.617 1.00 83.75 97 ALA A C 1
ATOM 688 O O . ALA A 1 97 ? -2.273 -10.155 -4.747 1.00 83.75 97 ALA A O 1
ATOM 689 N N . LEU A 1 98 ? -0.974 -11.303 -3.312 1.00 83.12 98 LEU A N 1
ATOM 690 C CA . LEU A 1 98 ? 0.039 -11.706 -4.287 1.00 83.12 98 LEU A CA 1
ATOM 691 C C . LEU A 1 98 ? -0.348 -13.021 -4.988 1.00 83.12 98 LEU A C 1
ATOM 693 O O . LEU A 1 98 ? -1.106 -13.811 -4.419 1.00 83.12 98 LEU A O 1
ATOM 697 N N . PRO A 1 99 ? 0.179 -13.293 -6.199 1.00 73.06 99 PRO A N 1
ATOM 698 C CA . PRO A 1 99 ? 1.033 -12.424 -7.032 1.00 73.06 99 PRO A CA 1
ATOM 699 C C . PRO A 1 99 ? 0.238 -11.494 -7.969 1.00 73.06 99 PRO A C 1
ATOM 701 O O . PRO A 1 99 ? 0.787 -10.599 -8.608 1.00 73.06 99 PRO A O 1
ATOM 704 N N . LEU A 1 100 ? -1.076 -11.710 -8.077 1.00 68.94 100 LEU A N 1
ATOM 705 C CA . LEU A 1 100 ? -1.933 -11.033 -9.055 1.00 68.94 100 LEU A CA 1
ATOM 706 C C . LEU A 1 100 ? -2.178 -9.552 -8.735 1.00 68.94 100 LEU A C 1
ATOM 708 O O . LEU A 1 100 ? -2.676 -8.820 -9.595 1.00 68.94 100 LEU A O 1
ATOM 712 N N . GLY A 1 101 ? -1.863 -9.120 -7.510 1.00 68.31 101 GLY A N 1
ATOM 713 C CA . GLY A 1 101 ? -2.142 -7.766 -7.046 1.00 68.31 101 GLY A CA 1
ATOM 714 C C . GLY A 1 101 ? -3.608 -7.510 -6.786 1.00 68.31 101 GLY A C 1
ATOM 715 O O . GLY A 1 101 ? -4.058 -6.375 -6.904 1.00 68.31 101 GLY A O 1
ATOM 716 N N . THR A 1 102 ? -4.394 -8.556 -6.530 1.00 69.31 102 THR A N 1
ATOM 717 C CA . THR A 1 102 ? -5.821 -8.364 -6.305 1.00 69.31 102 THR A CA 1
ATOM 718 C C . THR A 1 102 ? -6.004 -7.621 -4.996 1.00 69.31 102 THR A C 1
ATOM 720 O O . THR A 1 102 ? -5.592 -8.091 -3.934 1.00 69.31 102 THR A O 1
ATOM 723 N N . VAL A 1 103 ? -6.648 -6.468 -5.089 1.00 82.12 103 VAL A N 1
ATOM 724 C CA . VAL A 1 103 ? -6.985 -5.650 -3.939 1.00 82.12 103 VAL A CA 1
ATOM 725 C C . VAL A 1 103 ? -8.399 -5.965 -3.484 1.00 82.12 103 VAL A C 1
ATOM 727 O O . VAL A 1 103 ? -9.332 -5.983 -4.286 1.00 82.12 103 VAL A O 1
ATOM 730 N N . ARG A 1 104 ? -8.577 -6.152 -2.176 1.00 85.94 104 ARG A N 1
ATOM 731 C CA . ARG A 1 104 ? -9.902 -6.207 -1.545 1.00 85.94 104 ARG A CA 1
ATOM 732 C C . ARG A 1 104 ? -10.027 -5.105 -0.511 1.00 85.94 104 ARG A C 1
ATOM 734 O O . ARG A 1 104 ? -9.110 -4.902 0.277 1.00 85.94 104 ARG A O 1
ATOM 741 N N . THR A 1 105 ? -11.166 -4.426 -0.492 1.00 88.75 105 THR A N 1
ATOM 742 C CA . THR A 1 105 ? -11.491 -3.415 0.517 1.00 88.75 105 THR A CA 1
ATOM 743 C C . THR A 1 105 ? -12.570 -3.928 1.466 1.00 88.75 105 THR A C 1
ATOM 745 O O . THR A 1 105 ? -13.367 -4.804 1.119 1.00 88.75 105 THR A O 1
ATOM 748 N N . GLY A 1 106 ? -12.585 -3.403 2.688 1.00 91.50 106 GLY A N 1
ATOM 749 C CA . GLY A 1 106 ? -13.521 -3.848 3.713 1.00 91.50 106 GLY A CA 1
ATOM 750 C C . GLY A 1 106 ? -13.544 -2.975 4.963 1.00 91.50 106 GLY A C 1
ATOM 751 O O . GLY A 1 106 ? -13.003 -1.865 4.986 1.00 91.50 106 GLY A O 1
ATOM 752 N N . VAL A 1 107 ? -14.184 -3.494 6.008 1.00 92.00 107 VAL A N 1
ATOM 753 C CA . VAL A 1 107 ? -14.098 -2.986 7.385 1.00 92.00 107 VAL A CA 1
ATOM 754 C C . VAL A 1 107 ? -13.094 -3.835 8.145 1.00 92.00 107 VAL A C 1
ATOM 756 O O . VAL A 1 107 ? -13.069 -5.056 7.991 1.00 92.00 107 VAL A O 1
ATOM 759 N N . TYR A 1 108 ? -12.253 -3.192 8.943 1.00 92.50 108 TYR A N 1
ATOM 760 C CA . TYR A 1 108 ? -11.348 -3.902 9.826 1.00 92.50 108 TYR A CA 1
ATOM 761 C C . TYR A 1 108 ? -12.088 -4.305 11.106 1.00 92.50 108 TYR A C 1
ATOM 763 O O . TYR A 1 108 ? -12.623 -3.454 11.812 1.00 92.50 108 TYR A O 1
ATOM 771 N N . ASP A 1 109 ? -12.146 -5.607 11.373 1.00 90.19 109 ASP A N 1
ATOM 772 C CA . ASP A 1 109 ? -12.621 -6.179 12.632 1.00 90.19 109 ASP A CA 1
ATOM 773 C C . ASP A 1 109 ? -11.398 -6.337 13.548 1.00 90.19 109 ASP A C 1
ATOM 775 O O . ASP A 1 109 ? -10.558 -7.218 13.327 1.00 90.19 109 ASP A O 1
ATOM 779 N N . SER A 1 110 ? -11.271 -5.437 14.529 1.00 85.38 110 SER A N 1
ATOM 780 C CA . SER A 1 110 ? -10.154 -5.414 15.480 1.00 85.38 110 SER A CA 1
ATOM 781 C C . SER A 1 110 ? -10.143 -6.633 16.395 1.00 85.38 110 SER A C 1
ATOM 783 O O . SER A 1 110 ? -9.068 -7.130 16.722 1.00 85.38 110 SER A O 1
ATOM 785 N N . ASP A 1 111 ? -11.319 -7.149 16.754 1.00 86.62 111 ASP A N 1
ATOM 786 C CA . ASP A 1 111 ? -11.459 -8.286 17.668 1.00 86.62 111 ASP A CA 1
ATOM 787 C C . ASP A 1 111 ? -10.973 -9.577 17.007 1.00 86.62 111 ASP A C 1
ATOM 789 O O . ASP A 1 111 ? -10.368 -10.441 17.644 1.00 86.62 111 ASP A O 1
ATOM 793 N N . LYS A 1 112 ? -11.203 -9.703 15.696 1.00 85.12 112 LYS A N 1
ATOM 794 C CA . LYS A 1 112 ? -10.769 -10.858 14.898 1.00 85.12 112 LYS A CA 1
ATOM 795 C C . LYS A 1 112 ? -9.467 -10.627 14.143 1.00 85.12 112 LYS A C 1
ATOM 797 O O . LYS A 1 112 ? -9.002 -11.564 13.489 1.00 85.12 112 LYS A O 1
ATOM 802 N N . ASN A 1 113 ? -8.907 -9.416 14.202 1.00 85.31 113 ASN A N 1
ATOM 803 C CA . ASN A 1 113 ? -7.729 -8.985 13.447 1.00 85.31 113 ASN A CA 1
ATOM 804 C C . ASN A 1 113 ? -7.850 -9.326 11.945 1.00 85.31 113 ASN A C 1
ATOM 806 O O . ASN A 1 113 ? -6.970 -9.949 11.341 1.00 85.31 113 ASN A O 1
ATOM 810 N N . LYS A 1 114 ? -9.009 -9.017 11.346 1.00 87.12 114 LYS A N 1
ATOM 811 C CA . LYS A 1 114 ? -9.349 -9.426 9.973 1.00 87.12 114 LYS A CA 1
ATOM 812 C C . LYS A 1 114 ? -10.040 -8.321 9.194 1.00 87.12 114 LYS A C 1
ATOM 814 O O . LYS A 1 114 ? -10.869 -7.582 9.711 1.00 87.12 114 LYS A O 1
ATOM 819 N N . CYS A 1 115 ? -9.738 -8.276 7.900 1.00 88.62 115 CYS A N 1
ATOM 820 C CA . CYS A 1 115 ? -10.468 -7.452 6.951 1.00 88.62 115 CYS A CA 1
ATOM 821 C C . CYS A 1 115 ? -11.725 -8.189 6.477 1.00 88.62 115 CYS A C 1
ATOM 823 O O . CYS A 1 115 ? -11.618 -9.222 5.813 1.00 88.62 115 CYS A O 1
ATOM 825 N N . VAL A 1 116 ? -12.907 -7.675 6.819 1.00 89.75 116 VAL A N 1
ATOM 826 C CA . VAL A 1 116 ? -14.199 -8.258 6.432 1.00 89.75 116 VAL A CA 1
ATOM 827 C C . VAL A 1 116 ? -14.851 -7.439 5.322 1.00 89.75 116 VAL A C 1
ATOM 829 O O . VAL A 1 116 ? -14.791 -6.207 5.318 1.00 89.75 116 VAL A O 1
ATOM 832 N N . LYS A 1 117 ? -15.478 -8.115 4.352 1.00 81.88 117 LYS A N 1
ATOM 833 C CA . LYS A 1 117 ? -16.209 -7.442 3.271 1.00 81.88 117 LYS A CA 1
ATOM 834 C C . LYS A 1 117 ? -17.335 -6.606 3.885 1.00 81.88 117 LYS A C 1
ATOM 836 O O . LYS A 1 117 ? -18.077 -7.096 4.731 1.00 81.88 117 LYS A O 1
ATOM 841 N N . HIS A 1 118 ? -17.460 -5.349 3.470 1.00 69.31 118 HIS A N 1
ATOM 842 C CA . HIS A 1 118 ? -18.591 -4.525 3.882 1.00 69.31 118 HIS A CA 1
ATOM 843 C C . HIS A 1 118 ? -19.803 -4.876 3.011 1.00 69.31 118 HIS A C 1
ATOM 845 O O . HIS A 1 118 ? -19.723 -4.785 1.792 1.00 69.31 118 HIS A O 1
ATOM 851 N N . GLU A 1 119 ? -20.909 -5.301 3.619 1.00 55.84 119 GLU A N 1
ATOM 852 C CA . GLU A 1 119 ? -22.089 -5.840 2.916 1.00 55.84 119 GLU A CA 1
ATOM 853 C C . GLU A 1 119 ? -23.040 -4.757 2.353 1.00 55.84 119 GLU A C 1
ATOM 855 O O . GLU A 1 119 ? -24.147 -5.060 1.929 1.00 55.84 119 GLU A O 1
ATOM 860 N N . LYS A 1 120 ? -22.626 -3.481 2.329 1.00 47.78 120 LYS A N 1
ATOM 861 C CA . LYS A 1 120 ? -23.441 -2.340 1.861 1.00 47.78 120 LYS A CA 1
ATOM 862 C C . LYS A 1 120 ? -23.033 -1.807 0.476 1.00 47.78 120 LYS A C 1
ATOM 864 O O . LYS A 1 120 ? -22.960 -0.600 0.287 1.00 47.78 120 LYS A O 1
ATOM 869 N N . ASP A 1 121 ? -22.787 -2.693 -0.479 1.00 44.12 121 ASP A N 1
ATOM 870 C CA . ASP A 1 121 ? -22.770 -2.340 -1.907 1.00 44.12 121 ASP A CA 1
ATOM 871 C C . ASP A 1 121 ? -23.779 -3.258 -2.608 1.00 44.12 121 ASP A C 1
ATOM 873 O O . ASP A 1 121 ? -23.445 -4.376 -3.006 1.00 44.12 121 ASP A O 1
ATOM 877 N N . ASN A 1 122 ? -25.031 -2.795 -2.642 1.00 35.88 122 ASN A N 1
ATOM 878 C CA . ASN A 1 122 ? -26.127 -3.299 -3.468 1.00 35.88 122 ASN A CA 1
ATOM 879 C C . ASN A 1 122 ? -26.657 -2.112 -4.271 1.00 35.88 122 ASN A C 1
ATOM 881 O O . ASN A 1 122 ? -26.930 -1.076 -3.619 1.00 35.88 122 ASN A O 1
#

pLDDT: mean 88.41, std 9.71, range [35.88, 96.56]

Radius of gyration: 14.12 Å; chains: 1; bounding box: 43×29×37 Å

Sequence (122 aa):
AVQSLFHGLEVSRSGAAAKGKACAMALTPSGWGEPLDSASPTCSGIRDLTATAPGLRITTNMTRDVEIGPTGLFSGAGGTVVVGHRDLTMERCFVIALPLGTVRTGVYDSDKNKCVKHEKDN